Protein AF-A0A497ABV4-F1 (afdb_monomer)

Mean predicted aligned error: 11.22 Å

Structure (mmCIF, N/CA/C/O backbone):
data_AF-A0A497ABV4-F1
#
_entry.id   AF-A0A497ABV4-F1
#
loop_
_atom_site.group_PDB
_atom_site.id
_atom_site.type_symbol
_atom_site.label_atom_id
_atom_site.label_alt_id
_atom_site.label_comp_id
_atom_site.label_asym_id
_atom_site.label_entity_id
_atom_site.label_seq_id
_atom_site.pdbx_PDB_ins_code
_atom_site.Cartn_x
_atom_site.Cartn_y
_atom_site.Cartn_z
_atom_site.occupancy
_atom_site.B_iso_or_equiv
_atom_site.auth_seq_id
_atom_site.auth_comp_id
_atom_site.auth_asym_id
_atom_site.auth_atom_id
_atom_site.pdbx_PDB_model_num
ATOM 1 N N . MET A 1 1 ? 26.230 -0.943 2.086 1.00 31.16 1 MET A N 1
ATOM 2 C CA . MET A 1 1 ? 25.742 0.166 2.929 1.00 31.16 1 MET A CA 1
ATOM 3 C C . MET A 1 1 ? 24.265 0.311 2.631 1.00 31.16 1 MET A C 1
ATOM 5 O O . MET A 1 1 ? 23.941 0.717 1.528 1.00 31.16 1 MET A O 1
ATOM 9 N N . LEU A 1 2 ? 23.404 -0.154 3.539 1.00 37.91 2 LEU A N 1
ATOM 10 C CA . LEU A 1 2 ? 21.966 0.102 3.473 1.00 37.91 2 LEU A CA 1
ATOM 11 C C . LEU A 1 2 ? 21.761 1.470 4.114 1.00 37.91 2 LEU A C 1
ATOM 13 O O . LEU A 1 2 ? 21.993 1.632 5.312 1.00 37.91 2 LEU A O 1
ATOM 17 N N . ASP A 1 3 ? 21.427 2.455 3.300 1.00 36.22 3 ASP A N 1
ATOM 18 C CA . ASP A 1 3 ? 20.963 3.758 3.733 1.00 36.22 3 ASP A CA 1
ATOM 19 C C . ASP A 1 3 ? 19.624 3.574 4.452 1.00 36.22 3 ASP A C 1
ATOM 21 O O . ASP A 1 3 ? 18.544 3.572 3.864 1.00 36.22 3 ASP A O 1
ATOM 25 N N . TYR A 1 4 ? 19.707 3.384 5.770 1.00 38.12 4 TYR A N 1
ATOM 26 C CA . TYR A 1 4 ? 18.619 3.696 6.685 1.00 38.12 4 TYR A CA 1
ATOM 27 C C . TYR A 1 4 ? 18.306 5.184 6.504 1.00 38.12 4 TYR A C 1
ATOM 29 O O . TYR A 1 4 ? 18.857 6.041 7.192 1.00 38.12 4 TYR A O 1
ATOM 37 N N . VAL A 1 5 ? 17.463 5.492 5.518 1.00 43.31 5 VAL A N 1
ATOM 38 C CA . VAL A 1 5 ? 16.797 6.782 5.421 1.00 43.31 5 VAL A CA 1
ATOM 39 C C . VAL A 1 5 ? 15.948 6.885 6.675 1.00 43.31 5 VAL A C 1
ATOM 41 O O . VAL A 1 5 ? 14.939 6.200 6.835 1.00 43.31 5 VAL A O 1
ATOM 44 N N . ASP A 1 6 ? 16.472 7.685 7.588 1.00 35.06 6 ASP A N 1
ATOM 45 C CA . ASP A 1 6 ? 15.875 8.173 8.811 1.00 35.06 6 ASP A CA 1
ATOM 46 C C . ASP A 1 6 ? 14.419 8.595 8.558 1.00 35.06 6 ASP A C 1
ATOM 48 O O . ASP A 1 6 ? 14.136 9.647 7.981 1.00 35.06 6 ASP A O 1
ATOM 52 N N . TYR A 1 7 ? 13.474 7.725 8.926 1.00 45.16 7 TYR A N 1
ATOM 53 C CA . TYR A 1 7 ? 12.052 8.045 8.910 1.00 45.16 7 TYR A CA 1
ATOM 54 C C . TYR A 1 7 ? 11.752 8.866 10.161 1.00 45.16 7 TYR A C 1
ATOM 56 O O . TYR A 1 7 ? 11.163 8.365 11.121 1.00 45.16 7 TYR A O 1
ATOM 64 N N . THR A 1 8 ? 12.156 10.134 10.144 1.00 40.84 8 THR A N 1
ATOM 65 C CA . THR A 1 8 ? 11.672 11.137 11.091 1.00 40.84 8 THR A CA 1
ATOM 66 C C . THR A 1 8 ? 10.189 11.368 10.821 1.00 40.84 8 THR A C 1
ATOM 68 O O . THR A 1 8 ? 9.768 12.249 10.074 1.00 40.84 8 THR A O 1
ATOM 71 N N . ILE A 1 9 ? 9.368 10.498 11.407 1.00 51.66 9 ILE A N 1
ATOM 72 C CA . ILE A 1 9 ? 7.949 10.745 11.613 1.00 51.66 9 ILE A CA 1
ATOM 73 C C . ILE A 1 9 ? 7.904 11.857 12.654 1.00 51.66 9 ILE A C 1
ATOM 75 O O . ILE A 1 9 ? 8.054 11.614 13.849 1.00 51.66 9 ILE A O 1
ATOM 79 N N . GLY A 1 10 ? 7.789 13.093 12.163 1.00 39.09 10 GLY A N 1
ATOM 80 C CA . GLY A 1 10 ? 7.273 14.190 12.963 1.00 39.09 10 GLY A CA 1
ATOM 81 C C . GLY A 1 10 ? 5.980 13.721 13.620 1.00 39.09 10 GLY A C 1
ATOM 82 O O . GLY A 1 10 ? 5.160 13.062 12.981 1.00 39.09 10 GLY A O 1
ATOM 83 N N . ASP A 1 11 ? 5.909 13.971 14.918 1.00 44.47 11 ASP A N 1
ATOM 84 C CA . ASP A 1 11 ? 4.847 13.602 15.840 1.00 44.47 11 ASP A CA 1
ATOM 85 C C . ASP A 1 11 ? 3.469 14.011 15.292 1.00 44.47 11 ASP A C 1
ATOM 87 O O . ASP A 1 11 ? 3.025 15.132 15.489 1.00 44.47 11 ASP A O 1
ATOM 91 N N . ASP A 1 12 ? 2.812 13.109 14.565 1.00 42.19 12 ASP A N 1
ATOM 92 C CA . ASP A 1 12 ? 1.413 13.243 14.169 1.00 42.19 12 ASP A CA 1
ATOM 93 C C . ASP A 1 12 ? 0.694 11.985 14.651 1.00 42.19 12 ASP A C 1
ATOM 95 O O . ASP A 1 12 ? 0.414 11.036 13.907 1.00 42.19 12 ASP A O 1
ATOM 99 N N . GLY A 1 13 ? 0.447 11.961 15.962 1.00 35.53 13 GLY A N 1
ATOM 100 C CA . GLY A 1 13 ? -0.520 11.055 16.554 1.00 35.53 13 GLY A CA 1
ATOM 101 C C . GLY A 1 13 ? -1.835 11.165 15.788 1.00 35.53 13 GLY A C 1
ATOM 102 O O . GLY A 1 13 ? -2.409 12.245 15.676 1.00 35.53 13 GLY A O 1
ATOM 103 N N . TYR A 1 14 ? -2.313 10.041 15.251 1.00 41.22 14 TYR A N 1
ATOM 104 C CA . TYR A 1 14 ? -3.657 9.926 14.692 1.00 41.22 14 TYR A CA 1
ATOM 105 C C . TYR A 1 14 ? -4.670 10.158 15.815 1.00 41.22 14 TYR A C 1
ATOM 107 O O . TYR A 1 14 ? -5.121 9.223 16.474 1.00 41.22 14 TYR A O 1
ATOM 115 N N . GLN A 1 15 ? -4.986 11.425 16.071 1.00 40.03 15 GLN A N 1
ATOM 116 C CA . GLN A 1 15 ? -6.146 11.808 16.847 1.00 40.03 15 GLN A CA 1
ATOM 117 C C . GLN A 1 15 ? -7.358 11.652 15.942 1.00 40.03 15 GLN A C 1
ATOM 119 O O . GLN A 1 15 ? -7.459 12.263 14.877 1.00 40.03 15 GLN A O 1
ATOM 124 N N . GLY A 1 16 ? -8.250 10.767 16.372 1.00 44.00 16 GLY A N 1
ATOM 125 C CA . GLY A 1 16 ? -9.507 10.521 15.704 1.00 44.00 16 GLY A CA 1
ATOM 126 C C . GLY A 1 16 ? -10.309 11.800 15.469 1.00 44.00 16 GLY A C 1
ATOM 127 O O . GLY A 1 16 ? -10.267 12.747 16.247 1.00 44.00 16 GLY A O 1
ATOM 128 N N . ASN A 1 17 ? -11.109 11.728 14.409 1.00 52.06 17 ASN A N 1
ATOM 129 C CA . ASN A 1 17 ? -12.314 12.516 14.183 1.00 52.06 17 ASN A CA 1
ATOM 130 C C . ASN A 1 17 ? -12.138 14.050 14.113 1.00 52.06 17 ASN A C 1
ATOM 132 O O . ASN A 1 17 ? -12.269 14.751 15.113 1.00 52.06 17 ASN A O 1
ATOM 136 N N . GLY A 1 18 ? -11.976 14.590 12.898 1.00 39.00 18 GLY A N 1
ATOM 137 C CA . GLY A 1 18 ? -12.207 16.017 12.644 1.00 39.00 18 GLY A CA 1
ATOM 138 C C . GLY A 1 18 ? -11.480 16.608 11.432 1.00 39.00 18 GLY A C 1
ATOM 139 O O . GLY A 1 18 ? -10.267 16.725 11.430 1.00 39.00 18 GLY A O 1
ATOM 140 N N . ASN A 1 19 ? -12.269 17.024 10.437 1.00 46.84 19 ASN A N 1
ATOM 141 C CA . ASN A 1 19 ? -12.071 18.153 9.517 1.00 46.84 19 ASN A CA 1
ATOM 142 C C . ASN A 1 19 ? -10.679 18.475 8.924 1.00 46.84 19 ASN A C 1
ATOM 144 O O . ASN A 1 19 ? -9.844 19.119 9.545 1.00 46.84 19 ASN A O 1
ATOM 148 N N . GLY A 1 20 ? -10.597 18.286 7.599 1.00 47.47 20 GLY A N 1
ATOM 149 C CA . GLY A 1 20 ? -10.235 19.370 6.676 1.00 47.47 20 GLY A CA 1
ATOM 150 C C . GLY A 1 20 ? -8.752 19.699 6.515 1.00 47.47 20 GLY A C 1
ATOM 151 O O . GLY A 1 20 ? -8.285 20.713 7.023 1.00 47.47 20 GLY A O 1
ATOM 152 N N . TYR A 1 21 ? -8.053 18.948 5.661 1.00 46.25 21 TYR A N 1
ATOM 153 C CA . TYR A 1 21 ? -6.756 19.372 5.128 1.00 46.25 21 TYR A CA 1
ATOM 154 C C . TYR A 1 21 ? -6.890 19.771 3.657 1.00 46.25 21 TYR A C 1
ATOM 156 O O . TYR A 1 21 ? -6.879 18.936 2.754 1.00 46.25 21 TYR A O 1
ATOM 164 N N . HIS A 1 22 ? -7.032 21.081 3.443 1.00 51.69 22 HIS A N 1
ATOM 165 C CA . HIS A 1 22 ? -6.941 21.743 2.146 1.00 51.69 22 HIS A CA 1
ATOM 166 C C . HIS A 1 22 ? -5.525 21.585 1.569 1.00 51.69 22 HIS A C 1
ATOM 168 O O . 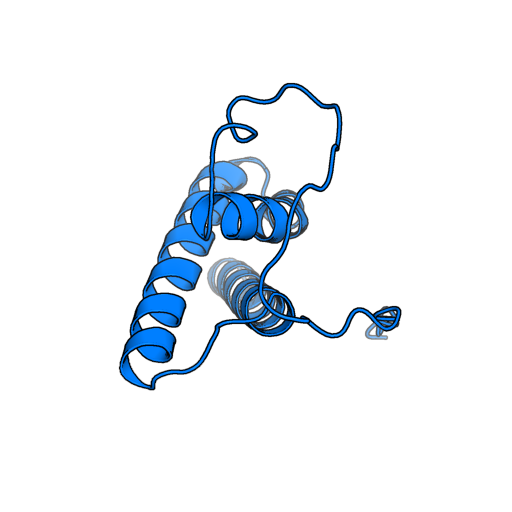HIS A 1 22 ? -4.591 22.262 1.994 1.00 51.69 22 HIS A O 1
ATOM 174 N N . GLY A 1 23 ? -5.375 20.704 0.581 1.00 43.66 23 GLY A N 1
ATOM 175 C CA . GLY A 1 23 ? -4.201 20.609 -0.285 1.00 43.66 23 GLY A CA 1
ATOM 176 C C . GLY A 1 23 ? -4.633 20.802 -1.733 1.00 43.66 23 GLY A C 1
ATOM 177 O O . GLY A 1 23 ? -5.179 19.894 -2.344 1.00 43.66 23 GLY A O 1
ATOM 178 N N . ASN A 1 24 ? -4.437 22.009 -2.250 1.00 51.81 24 ASN A N 1
ATOM 179 C CA . ASN A 1 24 ? -4.796 22.427 -3.602 1.00 51.81 24 ASN A CA 1
ATOM 180 C C . ASN A 1 24 ? -3.927 21.687 -4.645 1.00 51.81 24 ASN A C 1
ATOM 182 O O . ASN A 1 24 ? -2.707 21.857 -4.629 1.00 51.81 24 ASN A O 1
ATOM 186 N N . GLY A 1 25 ? -4.516 20.870 -5.533 1.00 42.38 25 GLY A N 1
ATOM 187 C CA . GLY A 1 25 ? -3.719 20.129 -6.523 1.00 42.38 25 GLY A CA 1
ATOM 188 C C . GLY A 1 25 ? -4.451 19.158 -7.457 1.00 42.38 25 GLY A C 1
ATOM 189 O O . GLY A 1 25 ? -3.996 18.023 -7.572 1.00 42.38 25 GLY A O 1
ATOM 190 N N . HIS A 1 26 ? -5.497 19.637 -8.147 1.00 44.22 26 HIS A N 1
ATOM 191 C CA . HIS A 1 26 ? -6.247 18.983 -9.237 1.00 44.22 26 HIS A CA 1
ATOM 192 C C . HIS A 1 26 ? -5.581 17.738 -9.864 1.00 44.22 26 HIS A C 1
ATOM 194 O O . HIS A 1 26 ? -4.810 17.837 -10.818 1.00 44.22 26 HIS A O 1
ATOM 200 N N . ASN A 1 27 ? -5.945 16.554 -9.379 1.00 52.12 27 ASN A N 1
ATOM 201 C CA . ASN A 1 27 ? -5.801 15.269 -10.061 1.00 52.12 27 ASN A CA 1
ATOM 202 C C . ASN A 1 27 ? -7.067 14.434 -9.813 1.00 52.12 27 ASN A C 1
ATOM 204 O O . ASN A 1 27 ? -7.663 14.528 -8.748 1.00 52.12 27 ASN A O 1
ATOM 208 N N . GLY A 1 28 ? -7.480 13.576 -10.755 1.00 47.16 28 GLY A N 1
ATOM 209 C CA . GLY A 1 28 ? -8.724 12.778 -10.664 1.00 47.16 28 GLY A CA 1
ATOM 210 C C . GLY A 1 28 ? -8.861 11.868 -9.427 1.00 47.16 28 GLY A C 1
ATOM 211 O O . GLY A 1 28 ? -9.936 11.344 -9.164 1.00 47.16 28 GLY A O 1
ATOM 212 N N . TYR A 1 29 ? -7.795 11.730 -8.639 1.00 48.59 29 TYR A N 1
ATOM 213 C CA . TYR A 1 29 ? -7.754 11.007 -7.370 1.00 48.59 29 TYR A CA 1
ATOM 214 C C . TYR A 1 29 ? -8.039 11.883 -6.134 1.00 48.59 29 TYR A C 1
ATOM 216 O O . TYR A 1 29 ? -8.194 11.343 -5.044 1.00 48.59 29 TYR A O 1
ATOM 224 N N . ASP A 1 30 ? -8.155 13.207 -6.286 1.00 52.09 30 ASP A N 1
ATOM 225 C CA . ASP A 1 30 ? -8.546 14.139 -5.211 1.00 52.09 30 ASP A CA 1
ATOM 226 C C . ASP A 1 30 ? -10.011 13.949 -4.779 1.00 52.09 30 ASP A C 1
ATOM 228 O O . ASP A 1 30 ? -10.429 14.442 -3.735 1.00 52.09 30 ASP A O 1
ATOM 232 N N . GLN A 1 31 ? -10.790 13.218 -5.582 1.00 50.34 31 GLN A N 1
ATOM 233 C CA . GLN A 1 31 ? -12.180 12.851 -5.304 1.00 50.34 31 GLN A CA 1
ATOM 234 C C . GLN A 1 31 ? -12.300 11.558 -4.485 1.00 50.34 31 GLN 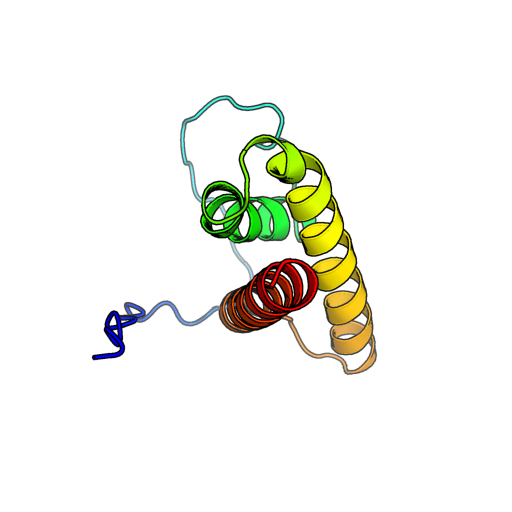A C 1
ATOM 236 O O . GLN A 1 31 ? -13.399 11.188 -4.067 1.00 50.34 31 GLN A O 1
ATOM 241 N N . LEU A 1 32 ? -11.193 10.836 -4.268 1.00 58.16 32 LEU A N 1
ATOM 242 C CA . LEU A 1 32 ? -11.210 9.645 -3.429 1.00 58.16 32 LEU A CA 1
ATOM 243 C C . LEU A 1 32 ? -11.296 10.078 -1.963 1.00 58.16 32 LEU A C 1
ATOM 245 O O . LEU A 1 32 ? -10.331 10.561 -1.374 1.00 58.16 32 LEU A O 1
ATOM 249 N N . HIS A 1 33 ? -12.472 9.898 -1.372 1.00 57.97 33 HIS A N 1
ATOM 250 C CA . HIS A 1 33 ? -12.722 10.172 0.039 1.00 57.97 33 HIS A CA 1
ATOM 251 C C . HIS A 1 33 ? -12.509 8.921 0.905 1.00 57.97 33 HIS A C 1
ATOM 253 O O . HIS A 1 33 ? -12.630 7.786 0.439 1.00 57.97 33 HIS A O 1
ATOM 259 N N . GLY A 1 34 ? -12.198 9.132 2.187 1.00 79.12 34 GLY A N 1
ATOM 260 C CA . GLY A 1 34 ? -12.006 8.056 3.162 1.00 79.12 34 GLY A CA 1
ATOM 261 C C . GLY A 1 34 ? -10.765 7.200 2.886 1.00 79.12 34 GLY A C 1
ATOM 262 O O . GLY A 1 34 ? -9.719 7.711 2.479 1.00 79.12 34 GLY A O 1
ATOM 263 N N . ASP A 1 35 ? -10.892 5.891 3.105 1.00 85.69 35 ASP A N 1
ATOM 264 C CA . ASP A 1 35 ? -9.787 4.928 3.014 1.00 85.69 35 ASP A CA 1
ATOM 265 C C . ASP A 1 35 ? -9.103 4.937 1.637 1.00 85.69 35 ASP A C 1
ATOM 267 O O . ASP A 1 35 ? -7.878 4.903 1.543 1.00 85.69 35 ASP A O 1
ATOM 271 N N . TRP A 1 36 ? -9.869 5.077 0.554 1.00 87.38 36 TRP A N 1
ATOM 272 C CA . TRP A 1 36 ? -9.338 5.037 -0.813 1.00 87.38 36 TRP A CA 1
ATOM 273 C C . TRP A 1 36 ? -8.428 6.224 -1.151 1.00 87.38 36 TRP A C 1
ATOM 275 O O . TRP A 1 36 ? -7.417 6.054 -1.836 1.00 87.38 36 TRP A O 1
ATOM 285 N N . GLY A 1 37 ? -8.738 7.422 -0.643 1.00 88.69 37 GLY A N 1
ATOM 286 C CA . GLY A 1 37 ? -7.875 8.596 -0.813 1.00 88.69 37 GLY A CA 1
ATOM 287 C C . GLY A 1 37 ? -6.567 8.454 -0.041 1.00 88.69 37 GLY A C 1
ATOM 288 O O . GLY A 1 37 ? -5.488 8.792 -0.537 1.00 88.69 37 GLY A O 1
ATOM 289 N N . LEU A 1 38 ? -6.650 7.877 1.161 1.00 89.94 38 LEU A N 1
ATOM 290 C CA . LEU A 1 38 ? -5.483 7.561 1.976 1.00 89.94 38 LEU A CA 1
ATOM 291 C C . LEU A 1 38 ? -4.582 6.528 1.291 1.00 89.94 38 LEU A C 1
ATOM 293 O O . LEU A 1 38 ? -3.368 6.730 1.199 1.00 89.94 38 LEU A O 1
ATOM 297 N N . PHE A 1 39 ? -5.180 5.460 0.764 1.00 94.12 39 PHE A N 1
ATOM 298 C CA . PHE A 1 39 ? -4.499 4.412 0.007 1.00 94.12 39 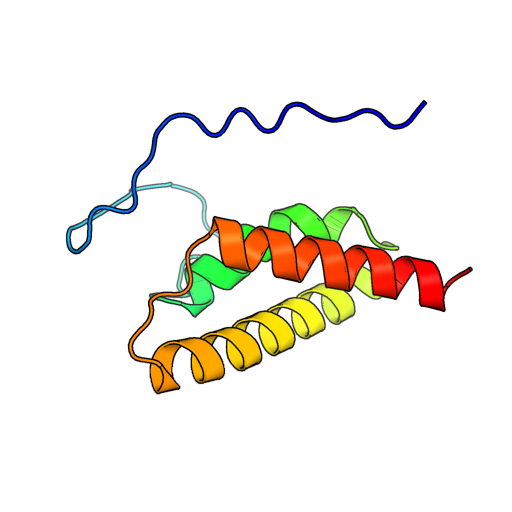PHE A CA 1
ATOM 299 C C . PHE A 1 39 ? -3.735 5.002 -1.172 1.00 94.12 39 PHE A C 1
ATOM 301 O O . PHE A 1 39 ? -2.529 4.782 -1.285 1.00 94.12 39 PHE A O 1
ATOM 308 N N . TYR A 1 40 ? -4.390 5.837 -1.983 1.00 93.19 40 TYR A N 1
ATOM 309 C CA . TYR A 1 40 ? -3.738 6.508 -3.104 1.00 93.19 40 TYR A CA 1
ATOM 310 C C . TYR A 1 40 ? -2.538 7.356 -2.665 1.00 93.19 40 TYR A C 1
ATOM 312 O O . TYR A 1 40 ? -1.446 7.246 -3.229 1.00 93.19 40 TYR A O 1
ATOM 320 N N . LYS A 1 41 ? -2.718 8.184 -1.626 1.00 90.94 41 LYS A N 1
ATOM 321 C CA . LYS A 1 41 ? -1.673 9.082 -1.113 1.00 90.94 41 LYS A CA 1
ATOM 322 C C . LYS A 1 41 ? -0.429 8.316 -0.664 1.00 90.94 41 LYS A C 1
ATOM 324 O O . LYS A 1 41 ? 0.687 8.787 -0.894 1.00 90.94 41 LYS A O 1
ATOM 329 N N . VAL A 1 42 ? -0.608 7.151 -0.039 1.00 93.81 42 VAL A N 1
ATOM 330 C CA . VAL A 1 42 ? 0.504 6.274 0.352 1.00 93.81 42 VAL A CA 1
ATOM 331 C C . VAL A 1 42 ? 1.095 5.578 -0.872 1.00 93.81 42 VAL A C 1
ATOM 333 O O . VAL A 1 42 ? 2.300 5.686 -1.093 1.00 93.81 42 VAL A O 1
ATOM 336 N N . ALA A 1 43 ? 0.275 4.931 -1.702 1.00 94.56 43 ALA A N 1
ATOM 337 C CA . ALA A 1 43 ? 0.738 4.136 -2.838 1.00 94.56 43 ALA A CA 1
ATOM 338 C C . ALA A 1 43 ? 1.534 4.962 -3.863 1.00 94.56 43 ALA A C 1
ATOM 340 O O . ALA A 1 43 ? 2.578 4.524 -4.351 1.00 94.56 43 ALA A O 1
ATOM 341 N N . LYS A 1 44 ? 1.126 6.212 -4.119 1.00 92.19 44 LYS A N 1
ATOM 342 C CA . LYS A 1 44 ? 1.831 7.130 -5.029 1.00 92.19 44 LYS A CA 1
ATOM 343 C C . LYS A 1 44 ? 3.297 7.369 -4.630 1.00 92.19 44 LYS A C 1
ATOM 345 O O . LYS A 1 44 ? 4.134 7.595 -5.500 1.00 92.19 44 LYS A O 1
ATOM 350 N N . ARG A 1 45 ? 3.639 7.272 -3.335 1.00 93.12 45 ARG A N 1
ATOM 351 C CA . ARG A 1 45 ? 5.024 7.400 -2.826 1.00 93.12 45 ARG A CA 1
ATOM 352 C C . ARG A 1 45 ? 5.898 6.171 -3.107 1.00 93.12 45 ARG A C 1
ATOM 354 O O . ARG A 1 45 ? 7.108 6.227 -2.902 1.00 93.12 45 ARG A O 1
ATOM 361 N N . PHE A 1 46 ? 5.302 5.067 -3.546 1.00 94.56 46 PHE A N 1
ATOM 362 C CA . PHE A 1 46 ? 5.998 3.824 -3.881 1.00 94.56 46 PHE A CA 1
ATOM 363 C C . PHE A 1 46 ? 5.986 3.543 -5.384 1.00 94.56 46 PHE A C 1
ATOM 365 O O . PHE A 1 46 ? 6.940 2.959 -5.884 1.00 94.56 46 PHE A O 1
ATOM 372 N N . ASN A 1 47 ? 4.979 4.028 -6.113 1.00 92.75 47 ASN A N 1
ATOM 373 C CA . ASN A 1 47 ? 4.806 3.762 -7.542 1.00 92.75 47 ASN A CA 1
ATOM 374 C C . ASN A 1 47 ? 6.049 4.103 -8.399 1.00 92.75 47 ASN A C 1
ATOM 376 O O . ASN A 1 47 ? 6.479 3.339 -9.255 1.00 92.75 47 ASN A O 1
ATOM 380 N N . TYR A 1 48 ? 6.727 5.221 -8.135 1.00 93.56 48 TYR A N 1
ATOM 381 C CA . TYR A 1 48 ? 7.918 5.587 -8.917 1.00 93.56 48 TYR A CA 1
ATOM 382 C C . TYR A 1 48 ? 9.136 4.667 -8.692 1.00 93.56 48 TYR A C 1
ATOM 384 O O . TYR A 1 48 ? 10.125 4.811 -9.412 1.00 93.56 48 TYR A O 1
ATOM 392 N N . LYS A 1 49 ? 9.080 3.758 -7.706 1.00 94.56 49 LYS A N 1
ATOM 393 C CA . LYS A 1 49 ? 10.165 2.846 -7.319 1.00 94.56 49 LYS A CA 1
ATOM 394 C C . LYS A 1 49 ? 10.122 1.496 -8.039 1.00 94.56 49 LYS A C 1
ATOM 396 O O . LYS A 1 49 ? 10.998 0.682 -7.772 1.00 94.56 49 LYS A O 1
ATOM 401 N N . VAL A 1 50 ? 9.137 1.248 -8.904 1.00 95.62 50 VAL A N 1
ATOM 402 C CA . VAL A 1 50 ? 9.075 0.067 -9.786 1.00 95.62 50 VAL A CA 1
ATOM 403 C C . VAL A 1 50 ? 9.433 0.438 -11.230 1.00 95.62 50 VAL A C 1
ATOM 405 O O . VAL A 1 50 ? 9.637 1.620 -11.543 1.00 95.62 50 VAL A O 1
ATOM 408 N N . LYS A 1 51 ? 9.540 -0.559 -12.124 1.00 95.00 51 LYS A N 1
ATOM 40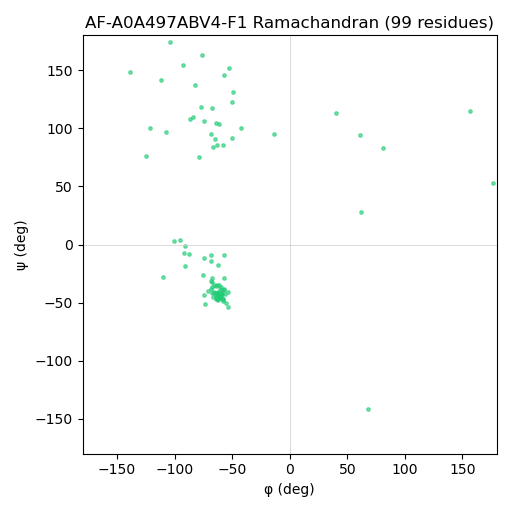9 C CA . LYS A 1 51 ? 9.763 -0.311 -13.559 1.00 95.00 51 LYS A CA 1
ATOM 410 C C . LYS A 1 51 ? 8.643 0.567 -14.097 1.00 95.00 51 LYS A C 1
ATOM 412 O O . LYS A 1 51 ? 7.509 0.482 -13.640 1.00 95.00 51 LYS A O 1
ATOM 417 N N . ARG A 1 52 ? 8.966 1.442 -15.052 1.00 95.06 52 ARG A N 1
ATOM 418 C CA . ARG A 1 52 ? 8.017 2.452 -15.539 1.00 95.06 52 ARG A CA 1
ATOM 419 C C . ARG A 1 52 ? 6.781 1.810 -16.166 1.00 95.06 52 ARG A C 1
ATOM 421 O O . ARG A 1 52 ? 5.697 2.363 -16.033 1.00 95.06 52 ARG A O 1
ATOM 428 N N . GLU A 1 53 ? 6.979 0.678 -16.824 1.00 95.00 53 GLU A N 1
ATOM 429 C CA . GLU A 1 53 ? 5.959 -0.114 -17.504 1.00 95.00 53 GLU A CA 1
ATOM 430 C C . GLU A 1 53 ? 4.985 -0.768 -16.511 1.00 95.00 53 GLU A C 1
ATOM 432 O O . GLU A 1 53 ? 3.800 -0.856 -16.805 1.00 95.00 53 GLU A O 1
ATOM 437 N N . ASP A 1 54 ? 5.460 -1.110 -15.310 1.00 95.62 54 ASP A N 1
ATOM 438 C CA . ASP A 1 54 ? 4.710 -1.871 -14.298 1.00 95.62 54 ASP A CA 1
ATOM 439 C C . ASP A 1 54 ? 4.024 -0.955 -13.264 1.00 95.62 54 ASP A C 1
ATOM 441 O O . ASP A 1 54 ? 3.452 -1.418 -12.280 1.00 95.62 54 ASP A O 1
ATOM 445 N N . ARG A 1 55 ? 4.105 0.370 -13.440 1.00 94.50 55 ARG A N 1
ATOM 446 C CA . ARG A 1 55 ? 3.635 1.362 -12.458 1.00 94.50 55 ARG A CA 1
ATOM 447 C C . ARG A 1 55 ? 2.144 1.276 -12.166 1.00 94.50 55 ARG A C 1
ATOM 449 O O . ARG A 1 55 ? 1.734 1.346 -11.011 1.00 94.50 55 ARG A O 1
ATOM 456 N N . GLU A 1 56 ? 1.332 1.162 -13.208 1.00 92.62 56 GLU A N 1
ATOM 457 C CA . GLU A 1 56 ? -0.124 1.112 -13.048 1.00 92.62 56 GLU A CA 1
ATOM 458 C C . GLU A 1 56 ? -0.562 -0.216 -12.416 1.00 92.62 56 GLU A C 1
ATOM 460 O O . GLU A 1 56 ? -1.383 -0.215 -11.498 1.00 92.62 56 GLU A O 1
ATOM 465 N N . ASP A 1 57 ? 0.064 -1.325 -12.816 1.00 94.88 57 ASP A N 1
ATOM 466 C CA . ASP A 1 57 ? -0.190 -2.649 -12.241 1.00 94.88 57 ASP A CA 1
ATOM 467 C C . ASP A 1 57 ? 0.222 -2.694 -10.763 1.00 94.88 57 ASP A C 1
ATOM 469 O O . ASP A 1 57 ? -0.565 -3.076 -9.899 1.00 94.88 57 ASP A O 1
ATOM 473 N N . PHE A 1 58 ? 1.412 -2.188 -10.434 1.00 96.44 58 PHE A N 1
ATOM 474 C CA . PHE A 1 58 ? 1.881 -2.110 -9.053 1.00 96.44 58 PH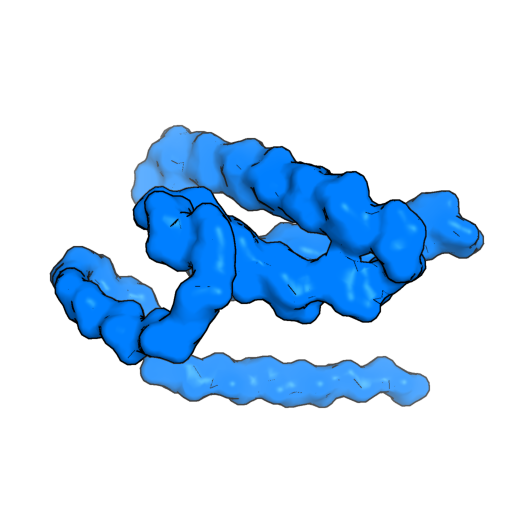E A CA 1
ATOM 475 C C . PHE A 1 58 ? 1.020 -1.177 -8.187 1.00 96.44 58 PHE A C 1
ATOM 477 O O . PHE A 1 58 ? 0.783 -1.447 -7.006 1.00 96.44 58 PHE A O 1
ATOM 484 N N . LEU A 1 59 ? 0.521 -0.074 -8.757 1.00 95.44 59 LEU A N 1
ATOM 485 C CA . LEU A 1 59 ? -0.427 0.801 -8.073 1.00 95.44 59 LEU A CA 1
ATOM 486 C C . LEU A 1 59 ? -1.724 0.048 -7.753 1.00 95.44 59 LEU A C 1
ATOM 488 O O . LEU A 1 59 ? -2.230 0.166 -6.636 1.00 95.44 59 LEU A O 1
ATOM 492 N N . HIS A 1 60 ? -2.238 -0.744 -8.695 1.00 94.75 60 HIS A N 1
ATOM 493 C CA . HIS A 1 60 ? -3.418 -1.578 -8.484 1.00 94.75 60 HIS A CA 1
ATOM 494 C C . HIS A 1 60 ? -3.187 -2.637 -7.395 1.00 94.75 60 HIS A C 1
ATOM 496 O O . HIS A 1 60 ? -4.005 -2.770 -6.478 1.00 94.75 60 HIS A O 1
ATOM 502 N N . ASP A 1 61 ? -2.046 -3.324 -7.429 1.00 95.88 61 ASP A N 1
ATOM 5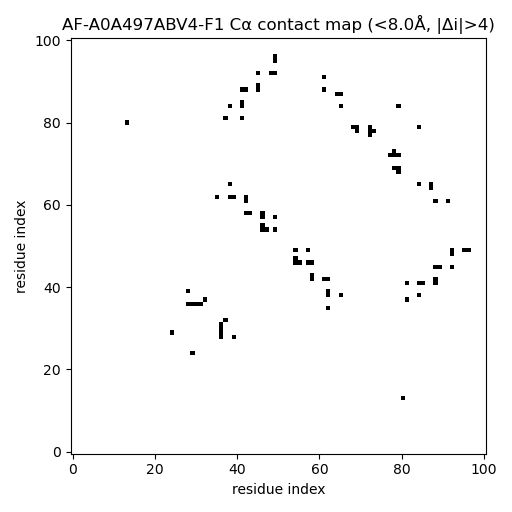03 C CA . ASP A 1 61 ? -1.672 -4.331 -6.434 1.00 95.88 61 ASP A CA 1
ATOM 504 C C . ASP A 1 61 ? -1.609 -3.746 -5.017 1.00 95.88 61 ASP A C 1
ATOM 506 O O . ASP A 1 61 ? -2.165 -4.322 -4.076 1.00 95.88 61 ASP A O 1
ATOM 510 N N . LEU A 1 62 ? -1.030 -2.550 -4.859 1.00 96.62 62 LEU A N 1
ATOM 511 C CA . LEU A 1 62 ? -1.006 -1.846 -3.575 1.00 96.62 62 LEU A CA 1
ATOM 512 C C . LEU A 1 62 ? -2.411 -1.545 -3.045 1.00 96.62 62 LEU A C 1
ATOM 514 O O . LEU A 1 62 ? -2.666 -1.721 -1.853 1.00 96.62 62 LEU A O 1
ATOM 518 N N . PHE A 1 63 ? -3.341 -1.124 -3.904 1.00 95.38 63 PHE A N 1
ATOM 519 C CA . PHE A 1 63 ? -4.729 -0.885 -3.497 1.00 95.38 63 PHE A CA 1
ATOM 520 C C . PHE A 1 63 ? -5.407 -2.167 -3.014 1.00 95.38 63 PHE A C 1
ATOM 522 O O . PHE A 1 63 ? -6.073 -2.157 -1.974 1.00 95.38 63 PHE A O 1
ATOM 529 N N . LEU A 1 64 ? -5.214 -3.278 -3.730 1.00 96.38 64 LEU A N 1
ATOM 530 C CA . LEU A 1 64 ? -5.741 -4.578 -3.321 1.00 96.38 64 LEU A CA 1
ATOM 531 C C . LEU A 1 64 ? -5.140 -5.029 -1.984 1.00 96.38 64 LEU A C 1
ATOM 533 O O . LEU A 1 64 ? -5.871 -5.522 -1.121 1.00 96.38 64 LEU A O 1
ATOM 537 N N . ALA A 1 65 ? -3.834 -4.846 -1.788 1.00 97.25 65 ALA A N 1
ATOM 538 C CA . ALA A 1 65 ? -3.152 -5.179 -0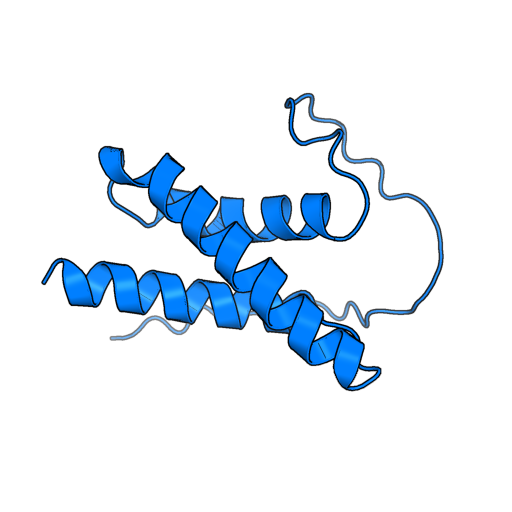.542 1.00 97.25 65 ALA A CA 1
ATOM 539 C C . ALA A 1 65 ? -3.687 -4.344 0.633 1.00 97.25 65 ALA A C 1
ATOM 541 O O . ALA A 1 65 ? -4.055 -4.896 1.674 1.00 97.25 65 ALA A O 1
ATOM 542 N N . PHE A 1 66 ? -3.818 -3.028 0.457 1.00 96.38 66 PHE A N 1
ATOM 543 C CA . PHE A 1 66 ? -4.368 -2.135 1.477 1.00 96.38 66 PHE A CA 1
ATOM 544 C C . PHE A 1 66 ? -5.809 -2.488 1.844 1.00 96.38 66 PHE A C 1
ATOM 546 O O . PHE A 1 66 ? -6.116 -2.607 3.031 1.00 96.38 66 PHE A O 1
ATOM 553 N N . ALA A 1 67 ? -6.671 -2.735 0.855 1.00 95.44 67 ALA A N 1
ATOM 554 C CA . ALA A 1 67 ? -8.060 -3.118 1.091 1.00 95.44 67 ALA A CA 1
ATOM 555 C C . ALA A 1 67 ? -8.167 -4.441 1.868 1.00 95.44 67 ALA A C 1
ATOM 557 O O 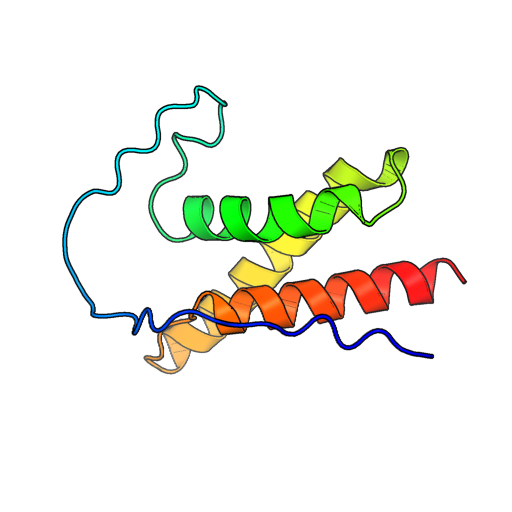. ALA A 1 67 ? -8.910 -4.529 2.847 1.00 95.44 67 ALA A O 1
ATOM 558 N N . LYS A 1 68 ? -7.374 -5.458 1.500 1.00 96.06 68 LYS A N 1
ATOM 559 C CA . LYS A 1 68 ? -7.331 -6.747 2.217 1.00 96.06 68 LYS A CA 1
ATOM 560 C C . LYS A 1 68 ? -6.911 -6.575 3.677 1.00 96.06 68 LYS A C 1
ATOM 562 O O . LYS A 1 68 ? -7.528 -7.153 4.575 1.00 96.06 68 LYS A O 1
ATOM 567 N N . VAL A 1 69 ? -5.873 -5.777 3.931 1.00 94.94 69 VAL A N 1
ATOM 568 C CA . VAL A 1 69 ? -5.392 -5.521 5.295 1.00 94.94 69 VAL A CA 1
ATOM 569 C C . VAL A 1 69 ? -6.425 -4.727 6.091 1.00 94.94 69 VAL A C 1
ATOM 571 O O . VAL A 1 69 ? -6.691 -5.079 7.240 1.00 94.94 69 VAL A O 1
ATOM 574 N N . LYS A 1 70 ? -7.064 -3.724 5.481 1.00 91.94 70 LYS A N 1
ATOM 575 C CA . LYS A 1 70 ? -8.120 -2.928 6.116 1.00 91.94 70 LYS A CA 1
ATOM 576 C C . LYS A 1 70 ? -9.283 -3.798 6.586 1.00 91.94 70 LYS A C 1
ATOM 578 O O . LYS A 1 70 ? -9.632 -3.726 7.758 1.00 91.94 70 LYS A O 1
ATOM 583 N N . VAL A 1 71 ? -9.774 -4.711 5.745 1.00 94.19 71 VAL A N 1
ATOM 584 C CA . VAL A 1 71 ? -10.824 -5.678 6.126 1.00 94.19 71 VAL A CA 1
ATOM 585 C C . VAL A 1 71 ? -10.412 -6.519 7.345 1.00 94.19 71 VAL A C 1
ATOM 587 O O . VAL A 1 71 ? -11.206 -6.722 8.263 1.00 94.19 71 VAL A O 1
ATOM 590 N N . SER A 1 72 ? -9.157 -6.982 7.400 1.00 93.81 72 SER A N 1
ATOM 591 C CA . SER A 1 72 ? -8.634 -7.749 8.547 1.00 93.81 72 SER A CA 1
ATOM 592 C C . SER A 1 72 ? -8.552 -6.922 9.838 1.00 93.81 72 SER A C 1
ATOM 594 O O . SER A 1 72 ? -8.735 -7.459 10.932 1.00 93.81 72 SER A O 1
ATOM 596 N N . TYR A 1 73 ? -8.251 -5.628 9.724 1.00 91.31 73 TYR A N 1
ATOM 597 C CA . TYR A 1 73 ? -8.177 -4.691 10.845 1.00 91.31 73 TYR A CA 1
ATOM 598 C C . TYR A 1 73 ? -9.569 -4.316 11.363 1.00 91.31 73 TYR A C 1
ATOM 600 O O . TYR A 1 73 ? -9.805 -4.398 12.571 1.00 91.31 73 TYR A O 1
ATOM 608 N N . ASP A 1 74 ? -10.509 -4.041 10.458 1.00 87.75 74 ASP A N 1
ATOM 609 C CA . ASP A 1 74 ? -11.906 -3.744 10.784 1.00 87.75 74 ASP A CA 1
ATOM 610 C C . ASP A 1 74 ? -12.566 -4.913 11.523 1.00 87.75 74 ASP A C 1
ATOM 612 O O . ASP A 1 74 ? -13.190 -4.718 12.565 1.00 87.75 74 ASP A O 1
ATOM 616 N N . GLY A 1 75 ? -12.332 -6.152 11.072 1.00 91.38 75 GLY A N 1
ATOM 617 C CA . GLY A 1 75 ? -12.811 -7.355 11.763 1.00 91.38 75 GLY A CA 1
ATOM 618 C C . GLY A 1 75 ? -12.247 -7.539 13.180 1.00 91.38 75 GLY A C 1
ATOM 619 O O . GLY A 1 75 ? -12.805 -8.293 13.973 1.00 91.38 75 GLY A O 1
ATOM 620 N N . LYS A 1 76 ? -11.155 -6.845 13.523 1.00 92.81 76 LYS A N 1
ATOM 621 C CA . LYS A 1 76 ? -10.541 -6.830 14.862 1.00 92.81 76 LYS A CA 1
ATOM 622 C C . LYS A 1 76 ? -10.905 -5.578 15.666 1.00 92.81 76 LYS A C 1
ATOM 624 O O . LYS A 1 76 ? -10.369 -5.407 16.760 1.00 92.81 76 LYS A O 1
ATOM 629 N N . GLY A 1 77 ? -11.749 -4.694 15.127 1.00 91.25 77 GLY A N 1
ATOM 630 C CA . GLY A 1 77 ? -12.066 -3.398 15.730 1.00 91.25 77 GLY A CA 1
ATOM 631 C C . GLY A 1 77 ? -10.848 -2.478 15.854 1.00 91.25 77 GLY A C 1
ATOM 632 O O . GLY A 1 77 ? -10.778 -1.679 16.784 1.00 91.25 77 GLY A O 1
ATOM 633 N N . LYS A 1 78 ? -9.852 -2.630 14.972 1.00 86.44 78 LYS A N 1
ATOM 634 C CA . LYS A 1 78 ? -8.628 -1.820 14.964 1.00 86.44 78 LYS A CA 1
ATOM 635 C C . LYS A 1 78 ? -8.594 -0.934 13.733 1.00 86.44 78 LYS A C 1
ATOM 637 O O . LYS A 1 78 ? -8.921 -1.380 12.642 1.00 86.44 78 LYS A O 1
ATOM 642 N N . GLU A 1 79 ? -8.105 0.287 13.897 1.00 85.94 79 GLU A N 1
ATOM 643 C CA . GLU A 1 79 ? -7.863 1.187 12.775 1.00 85.94 79 GLU A CA 1
ATOM 644 C C . GLU A 1 79 ? -6.516 0.881 12.105 1.00 85.94 79 GLU A C 1
ATOM 646 O O . GLU A 1 79 ? -5.504 0.627 12.769 1.00 85.94 79 GLU A O 1
ATOM 651 N N . LEU A 1 80 ? -6.501 0.891 10.773 1.00 88.19 80 LEU A N 1
ATOM 652 C CA . LEU A 1 80 ? -5.279 0.758 9.990 1.00 88.19 80 LEU A CA 1
ATOM 653 C C . LEU A 1 80 ? -4.634 2.137 9.804 1.00 88.19 80 LEU A C 1
ATOM 655 O O . LEU A 1 80 ? -5.120 2.961 9.036 1.00 88.19 80 LEU A O 1
ATOM 659 N N . THR A 1 81 ? -3.515 2.374 10.486 1.00 89.81 81 THR A N 1
ATOM 660 C CA . THR A 1 81 ? -2.788 3.651 10.413 1.00 89.81 81 THR A CA 1
ATOM 661 C C . THR A 1 81 ? -1.978 3.790 9.119 1.00 89.81 81 THR A C 1
ATOM 663 O O . THR A 1 81 ? -1.633 2.795 8.472 1.00 89.81 81 THR A O 1
ATOM 666 N N . ILE A 1 82 ? -1.563 5.018 8.775 1.00 87.69 82 ILE A N 1
ATOM 667 C CA . ILE A 1 82 ? -0.647 5.257 7.640 1.00 87.69 82 ILE A CA 1
ATOM 668 C C . ILE A 1 82 ? 0.657 4.474 7.804 1.00 87.69 82 ILE A C 1
ATOM 670 O O . ILE A 1 82 ? 1.157 3.929 6.827 1.00 87.69 82 ILE A O 1
ATOM 674 N N . GLY A 1 83 ? 1.193 4.361 9.024 1.00 87.88 83 GLY A N 1
ATOM 675 C CA . GLY A 1 83 ? 2.384 3.544 9.281 1.00 87.88 83 GLY A CA 1
ATOM 676 C C . GLY A 1 83 ? 2.174 2.068 8.919 1.00 87.88 83 GLY A C 1
ATOM 677 O O . GLY A 1 83 ? 3.069 1.432 8.362 1.00 87.88 83 GLY A O 1
ATOM 678 N N . GLY A 1 84 ? 0.970 1.539 9.163 1.00 91.44 84 GLY A N 1
ATOM 679 C CA . GLY A 1 84 ? 0.565 0.208 8.711 1.00 91.44 84 GLY A CA 1
ATOM 680 C C . GLY A 1 84 ? 0.542 0.092 7.186 1.00 91.44 84 GLY A C 1
ATOM 681 O O . GLY A 1 84 ? 1.134 -0.837 6.640 1.00 91.44 84 GLY A O 1
ATOM 682 N N . LEU A 1 85 ? -0.057 1.066 6.497 1.00 93.00 85 LEU A N 1
ATOM 683 C CA . LEU A 1 85 ? -0.087 1.119 5.028 1.00 93.00 85 LEU A CA 1
ATOM 684 C C . LEU A 1 85 ? 1.318 1.227 4.418 1.00 93.00 85 LEU A C 1
ATOM 686 O O . LEU A 1 85 ? 1.641 0.512 3.476 1.00 93.00 85 LEU A O 1
ATOM 690 N N . VAL A 1 86 ? 2.189 2.067 4.982 1.00 95.50 86 VAL A N 1
ATOM 691 C CA . VAL A 1 86 ? 3.589 2.206 4.547 1.00 95.50 86 VAL A CA 1
ATOM 692 C C . VAL A 1 86 ? 4.333 0.880 4.676 1.00 95.50 86 VAL A C 1
ATOM 694 O O . VAL A 1 86 ? 5.061 0.503 3.760 1.00 95.50 86 VAL A O 1
ATOM 697 N N . ARG A 1 87 ? 4.126 0.144 5.774 1.00 95.31 87 ARG A N 1
ATOM 698 C CA . ARG A 1 87 ? 4.738 -1.176 5.964 1.00 95.31 87 ARG A CA 1
ATOM 699 C C . ARG A 1 87 ? 4.247 -2.186 4.927 1.00 95.31 87 ARG A C 1
ATOM 701 O O . ARG A 1 87 ? 5.065 -2.906 4.366 1.00 95.31 87 ARG A O 1
ATOM 708 N N . VAL A 1 88 ? 2.943 -2.221 4.646 1.00 96.62 88 VAL A N 1
ATOM 709 C CA . VAL A 1 88 ? 2.387 -3.070 3.577 1.00 96.62 88 VAL A CA 1
ATOM 710 C C . VAL A 1 88 ? 3.038 -2.720 2.237 1.00 96.62 88 VAL A C 1
ATOM 712 O O . VAL A 1 88 ? 3.552 -3.605 1.563 1.00 96.62 88 VAL A O 1
ATOM 715 N N . ALA A 1 89 ? 3.136 -1.432 1.900 1.00 97.31 89 ALA A N 1
ATOM 716 C CA . ALA A 1 89 ? 3.740 -0.995 0.645 1.00 97.31 89 ALA A CA 1
ATOM 717 C C . ALA A 1 89 ? 5.229 -1.348 0.513 1.00 97.31 89 ALA A C 1
ATOM 719 O O . ALA A 1 89 ? 5.697 -1.662 -0.579 1.00 97.31 89 ALA A O 1
ATOM 720 N N . GLN A 1 90 ? 5.983 -1.313 1.616 1.00 97.12 90 GLN A N 1
ATOM 721 C CA . GLN A 1 90 ? 7.376 -1.762 1.637 1.00 97.12 90 GLN A CA 1
ATOM 722 C C . GLN A 1 90 ? 7.498 -3.258 1.331 1.00 97.12 90 GLN A C 1
ATOM 724 O O . GLN A 1 90 ? 8.392 -3.639 0.576 1.00 97.12 90 GLN A O 1
ATOM 729 N N . TYR A 1 91 ? 6.610 -4.092 1.882 1.00 97.50 91 TYR A N 1
ATOM 730 C CA . TYR A 1 91 ? 6.606 -5.526 1.595 1.00 97.50 91 TYR A CA 1
ATOM 731 C C . TYR A 1 91 ? 6.236 -5.822 0.142 1.00 97.50 91 TYR A C 1
ATOM 733 O O . TYR A 1 91 ? 6.948 -6.590 -0.498 1.00 97.50 91 TYR A O 1
ATOM 741 N N . GLU A 1 92 ? 5.204 -5.172 -0.400 1.00 97.62 92 GLU A N 1
ATOM 742 C CA . GLU A 1 92 ? 4.816 -5.336 -1.810 1.00 97.62 92 GLU A CA 1
ATOM 743 C C . GLU A 1 92 ? 5.934 -4.884 -2.764 1.00 97.62 92 GLU A C 1
ATOM 745 O O . GLU A 1 92 ? 6.242 -5.569 -3.735 1.00 97.62 92 GLU A O 1
ATOM 750 N N . LEU A 1 93 ? 6.616 -3.770 -2.466 1.00 97.50 93 LEU A N 1
ATOM 751 C CA . LEU A 1 93 ? 7.761 -3.314 -3.262 1.00 97.50 93 LEU A CA 1
ATOM 752 C C . LEU A 1 93 ? 8.927 -4.315 -3.226 1.00 97.50 93 LEU A C 1
ATOM 754 O O . LEU A 1 93 ? 9.575 -4.552 -4.245 1.00 97.50 93 LEU A O 1
ATOM 758 N N . ALA A 1 94 ? 9.222 -4.880 -2.054 1.00 97.06 94 ALA A N 1
ATOM 759 C CA . ALA A 1 94 ? 10.273 -5.882 -1.912 1.00 97.06 94 ALA A CA 1
ATOM 760 C C . ALA A 1 94 ? 9.921 -7.177 -2.662 1.00 97.06 94 ALA A C 1
ATOM 762 O O . ALA A 1 94 ? 10.782 -7.751 -3.328 1.00 97.06 94 ALA A O 1
ATOM 763 N N . ASP A 1 95 ? 8.662 -7.612 -2.586 1.00 96.44 95 ASP A N 1
ATOM 764 C CA . ASP A 1 95 ? 8.165 -8.792 -3.293 1.00 96.44 95 ASP A CA 1
ATOM 765 C C . ASP A 1 95 ? 8.184 -8.595 -4.815 1.00 96.44 95 ASP A C 1
ATOM 767 O O . ASP A 1 95 ? 8.632 -9.479 -5.542 1.00 96.44 95 ASP A O 1
ATOM 771 N N . TYR A 1 96 ? 7.806 -7.408 -5.299 1.00 96.75 96 TYR A N 1
ATOM 772 C CA . TYR A 1 96 ? 7.945 -7.025 -6.705 1.00 96.75 96 TYR A CA 1
ATOM 773 C C . TYR A 1 96 ? 9.389 -7.214 -7.198 1.00 96.75 96 TYR A C 1
ATOM 775 O O . TYR A 1 96 ? 9.627 -7.940 -8.160 1.00 96.75 96 TYR A O 1
ATOM 783 N N . TRP A 1 97 ? 10.382 -6.634 -6.514 1.00 96.81 97 TRP A N 1
ATOM 784 C CA . TRP A 1 97 ? 11.774 -6.743 -6.967 1.00 96.81 97 TRP A CA 1
ATOM 785 C C . TRP A 1 97 ? 12.326 -8.166 -6.866 1.00 96.81 97 TRP A C 1
ATOM 787 O O . TRP A 1 97 ? 13.109 -8.560 -7.726 1.00 96.81 97 TRP A O 1
ATOM 797 N N . ARG A 1 98 ? 11.879 -8.945 -5.874 1.00 96.06 98 ARG A N 1
ATOM 798 C CA . ARG A 1 98 ? 12.224 -10.366 -5.723 1.00 96.06 98 ARG A CA 1
ATOM 799 C C . ARG A 1 98 ? 11.642 -11.251 -6.831 1.00 96.06 98 ARG A C 1
ATOM 801 O O . ARG A 1 98 ? 12.196 -12.301 -7.129 1.00 96.06 98 ARG A O 1
ATOM 808 N N . LYS A 1 99 ? 10.503 -10.883 -7.418 1.00 94.25 99 LYS A N 1
ATOM 809 C CA . LYS A 1 99 ? 9.937 -11.606 -8.571 1.00 94.25 99 LYS A CA 1
ATOM 810 C C . LYS A 1 99 ? 10.691 -11.301 -9.861 1.00 94.25 99 LYS A C 1
ATOM 812 O O . LYS A 1 99 ? 10.692 -12.122 -10.775 1.00 94.25 99 LYS A O 1
ATOM 817 N N . HIS A 1 100 ? 11.322 -10.132 -9.932 1.00 90.94 100 HIS A N 1
ATOM 818 C CA . HIS A 1 100 ? 12.013 -9.657 -11.126 1.00 90.94 100 HIS A CA 1
ATOM 819 C C . HIS A 1 100 ? 13.499 -10.047 -11.178 1.00 90.94 100 HIS A C 1
ATOM 821 O O . HIS A 1 100 ? 14.061 -10.004 -12.275 1.00 90.94 100 HIS A O 1
ATOM 827 N N . PHE A 1 101 ? 14.119 -10.420 -10.048 1.00 88.06 101 PHE A N 1
ATOM 828 C CA . PHE A 1 101 ? 15.533 -10.815 -9.924 1.00 88.06 101 PHE A CA 1
ATOM 829 C C . PHE A 1 101 ? 15.747 -11.866 -8.831 1.00 88.06 101 PHE A C 1
ATOM 831 O O . PHE A 1 101 ? 16.603 -12.752 -9.051 1.00 88.06 101 PHE A O 1
#

Nearest PDB s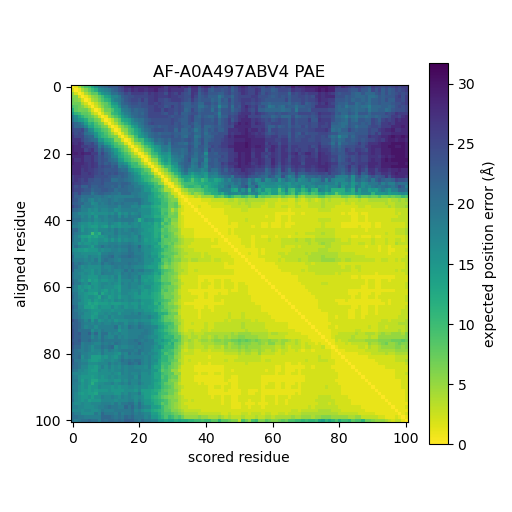tructures (foldseek):
  4jd9-assembly6_E  TM=4.975E-01  e=1.945E+00  Phlebotomus duboscqi
  4jd9-assembly4_D  TM=5.585E-01  e=3.629E+00  Phlebotomus duboscqi

Radius of gyration: 14.9 Å; Cα contacts (8 Å, |Δi|>4): 50; chains: 1; bounding box: 39×34×34 Å

Foldseek 3Di:
DPPPPPPPPDDDPPDDDDDDDDDDDDDPLVPDDDPSNLLQVLLVVLLVVDDPVCSVVLSVVLSVQSVVVQVVQVVVVHHQDSVNSNVSSVVSSVVRVVVVD

pLDDT: mean 77.43, std 23.24, range [31.16, 97.62]

Sequence (101 aa):
MLDYVDYTIGDDGYQGNGNGYHGNGHNGYDQLHGDWGLFYKVAKRFNYKVKREDREDFLHDLFLAFAKVKVSYDGKGKELTIGGLVRVAQYELADYWRKHF

Solvent-accessible surface area (backbone atoms only — not comparable to full-atom values): 6515 Å² total; per-residue (Å²): 134,83,80,77,74,77,80,78,72,72,93,70,79,86,71,77,88,80,83,87,84,91,73,92,73,97,48,94,62,76,75,40,64,70,68,60,25,53,47,49,64,55,43,62,78,48,34,81,80,51,59,83,88,48,26,67,59,51,44,51,51,46,49,53,52,48,52,56,51,44,54,60,26,52,79,68,79,40,85,77,48,70,72,54,51,52,51,52,50,52,51,54,54,51,50,53,54,60,75,76,104

Secondary structure (DSSP, 8-state):
----------------S----------TTTT--THHHHHHHHHHHHHTTS-GGGHHHHHHHHHHHHHHHHHHHHTTT----HHHHHHHHHHHHHHHHHHH-